Protein AF-X1GI68-F1 (afdb_monomer_lite)

InterPro domains:
  IPR002320 Threonine-tRNA ligase, class IIa [PR01047] (11-24)
  IPR002320 Threonine-tRNA ligase, class IIa [PR01047] (38-50)
  IPR004154 Anticodon-binding [PF03129] (45-104)
  IPR036621 Anticodon-binding domain superfamily [G3DSA:3.40.50.800] (37-105)
  IPR045864 Cl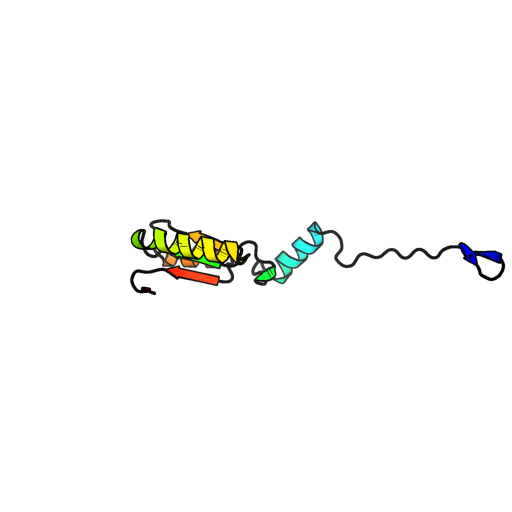ass II Aminoacyl-tRNA synthetase/Biotinyl protein ligase (BPL) and lipoyl protein ligase (LPL) [G3DSA:3.30.930.10] (1-36)

Radius of gyration: 24.21 Å; chains: 1; bounding box: 47×19×77 Å

Structure (mmCIF, N/CA/C/O backbone):
data_AF-X1GI68-F1
#
_entry.id   AF-X1GI68-F1
#
loop_
_atom_site.group_PDB
_atom_site.id
_atom_site.type_symbol
_atom_site.label_atom_id
_atom_site.label_alt_id
_atom_site.label_comp_id
_atom_site.label_asym_id
_atom_site.label_entity_id
_atom_site.label_seq_id
_atom_site.pdbx_PDB_ins_code
_atom_site.Cartn_x
_atom_site.Cartn_y
_atom_site.Cartn_z
_atom_site.occupancy
_atom_site.B_iso_or_equiv
_atom_site.auth_seq_id
_atom_site.auth_comp_id
_atom_site.auth_asym_id
_atom_site.auth_atom_id
_atom_site.pdbx_PDB_model_num
ATOM 1 N N . TYR A 1 1 ? 18.401 -8.984 -43.816 1.00 87.94 1 TYR A N 1
ATOM 2 C CA . TYR A 1 1 ? 17.138 -9.271 -44.524 1.00 87.94 1 TYR A CA 1
ATOM 3 C C . TYR A 1 1 ? 17.367 -9.107 -46.025 1.00 87.94 1 TYR A C 1
ATOM 5 O O . TYR A 1 1 ? 18.364 -8.494 -46.398 1.00 87.94 1 TYR A O 1
ATOM 13 N N . ILE A 1 2 ? 16.526 -9.688 -46.883 1.00 91.94 2 ILE A N 1
ATOM 14 C CA . ILE A 1 2 ? 16.547 -9.392 -48.325 1.00 91.94 2 ILE A CA 1
ATOM 15 C C . ILE A 1 2 ? 15.676 -8.157 -48.533 1.00 91.94 2 ILE A C 1
ATOM 17 O O . ILE A 1 2 ? 14.522 -8.154 -48.112 1.00 91.94 2 ILE A O 1
ATOM 21 N N . ALA A 1 3 ? 16.246 -7.090 -49.081 1.00 90.50 3 ALA A N 1
ATOM 22 C CA . ALA A 1 3 ? 15.490 -5.882 -49.377 1.00 90.50 3 ALA A CA 1
ATOM 23 C C . ALA A 1 3 ? 14.679 -6.046 -50.670 1.00 90.50 3 ALA A C 1
ATOM 25 O O . ALA A 1 3 ? 14.874 -7.000 -51.420 1.00 90.50 3 ALA A O 1
ATOM 26 N N . SER A 1 4 ? 13.774 -5.106 -50.939 1.00 93.12 4 SER A N 1
ATOM 27 C CA . SER A 1 4 ? 12.916 -5.105 -52.134 1.00 93.12 4 SER A CA 1
ATOM 28 C C . SER A 1 4 ? 13.690 -5.111 -53.459 1.00 93.12 4 SER A C 1
ATOM 30 O O . SER A 1 4 ? 13.154 -5.526 -54.478 1.00 93.12 4 SER A O 1
ATOM 32 N N . ASP A 1 5 ? 14.959 -4.704 -53.437 1.00 94.12 5 ASP A N 1
ATOM 33 C CA . ASP A 1 5 ? 15.899 -4.756 -54.562 1.00 94.12 5 ASP A CA 1
ATOM 34 C C . ASP A 1 5 ? 16.595 -6.128 -54.728 1.00 94.12 5 ASP A C 1
ATOM 36 O O . ASP A 1 5 ? 17.530 -6.261 -55.517 1.00 94.12 5 ASP A O 1
ATOM 40 N N . GLY A 1 6 ? 16.184 -7.146 -53.963 1.00 91.94 6 GLY A N 1
ATOM 41 C CA . GLY A 1 6 ? 16.747 -8.499 -53.988 1.00 91.94 6 GLY A CA 1
ATOM 42 C C . GLY A 1 6 ? 18.109 -8.634 -53.298 1.00 91.94 6 GLY A C 1
ATOM 43 O O . GLY A 1 6 ? 18.637 -9.743 -53.187 1.00 91.94 6 GLY A O 1
ATOM 44 N N . LYS A 1 7 ? 18.699 -7.542 -52.791 1.00 95.50 7 LYS A N 1
ATOM 45 C CA . LYS A 1 7 ? 20.025 -7.570 -52.163 1.00 95.50 7 LYS A CA 1
ATOM 46 C C . LYS A 1 7 ? 19.926 -7.896 -50.676 1.00 95.50 7 LYS A C 1
ATOM 48 O O . LYS A 1 7 ? 19.030 -7.443 -49.960 1.00 95.50 7 LYS A O 1
ATOM 53 N N . LYS A 1 8 ? 20.911 -8.643 -50.167 1.00 94.06 8 LYS A N 1
ATOM 54 C CA . LYS A 1 8 ? 21.099 -8.826 -48.720 1.00 94.06 8 LYS A CA 1
ATOM 55 C C . LYS A 1 8 ? 21.470 -7.482 -48.087 1.00 94.06 8 LYS A C 1
ATOM 57 O O . LYS A 1 8 ? 22.536 -6.943 -48.369 1.00 94.06 8 LYS A O 1
ATOM 62 N N . LYS A 1 9 ? 20.620 -6.971 -47.195 1.00 94.31 9 LYS A N 1
ATOM 63 C CA . LYS A 1 9 ? 20.901 -5.800 -46.352 1.00 94.31 9 LYS A CA 1
ATOM 64 C C . LYS A 1 9 ? 21.107 -6.206 -44.896 1.00 94.31 9 LYS A C 1
ATOM 66 O O . LYS A 1 9 ? 20.464 -7.132 -44.382 1.00 94.31 9 LYS A O 1
ATOM 71 N N . ARG A 1 10 ? 22.021 -5.496 -44.228 1.00 94.38 10 ARG A N 1
ATOM 72 C CA . ARG A 1 10 ? 22.269 -5.631 -42.788 1.00 94.38 10 ARG A CA 1
ATOM 73 C C . ARG A 1 10 ? 21.007 -5.227 -42.022 1.00 94.38 10 ARG A C 1
ATOM 75 O O . ARG A 1 10 ? 20.354 -4.248 -42.372 1.00 94.38 10 ARG A O 1
ATOM 82 N N . VAL A 1 11 ? 20.649 -6.011 -41.010 1.00 92.62 11 VAL A N 1
ATOM 83 C CA . VAL A 1 11 ? 19.537 -5.690 -40.106 1.00 92.62 11 VAL A CA 1
ATOM 84 C C . VAL A 1 11 ? 20.017 -4.642 -39.105 1.00 92.62 11 VAL A C 1
ATOM 86 O O . VAL A 1 11 ? 21.118 -4.770 -38.573 1.00 92.62 11 VAL A O 1
ATOM 89 N N . VAL A 1 12 ? 19.192 -3.627 -38.849 1.00 93.88 12 VAL A N 1
ATOM 90 C CA . VAL A 1 12 ? 19.374 -2.728 -37.706 1.00 93.88 12 VAL A CA 1
ATOM 91 C C . VAL A 1 12 ? 18.668 -3.361 -36.516 1.00 93.88 12 VAL A C 1
ATOM 93 O O . VAL A 1 12 ? 17.478 -3.659 -36.587 1.00 93.88 12 VAL A O 1
ATOM 96 N N . MET A 1 13 ? 19.412 -3.599 -35.443 1.00 94.56 13 MET A N 1
ATOM 97 C CA . MET A 1 13 ? 18.886 -4.149 -34.202 1.00 94.56 13 MET A CA 1
ATOM 98 C C . MET A 1 13 ? 18.695 -3.006 -33.206 1.00 94.56 13 MET A C 1
ATOM 100 O O . MET A 1 13 ? 19.631 -2.251 -32.953 1.00 94.56 13 MET A O 1
ATOM 104 N N . ILE A 1 14 ? 17.485 -2.863 -32.664 1.00 94.75 14 ILE A N 1
ATOM 105 C CA . ILE A 1 14 ? 17.176 -1.876 -31.624 1.00 94.75 14 ILE A CA 1
ATOM 106 C C . ILE A 1 14 ? 17.019 -2.628 -30.309 1.00 94.75 14 ILE A C 1
ATOM 108 O O . ILE A 1 14 ? 16.122 -3.457 -30.168 1.00 94.75 14 ILE A O 1
ATOM 112 N N . HIS A 1 15 ? 17.882 -2.329 -29.342 1.00 95.75 15 HIS A N 1
ATOM 113 C CA . HIS A 1 15 ? 17.728 -2.806 -27.972 1.00 95.75 15 HIS A CA 1
ATOM 114 C C . HIS A 1 15 ? 16.992 -1.742 -27.160 1.00 95.75 15 HIS A C 1
ATOM 116 O O . HIS A 1 15 ? 17.410 -0.586 -27.132 1.00 95.75 15 HIS A O 1
ATOM 122 N N . ARG A 1 16 ? 15.895 -2.125 -26.499 1.00 95.19 16 ARG A N 1
ATOM 123 C CA . ARG A 1 16 ? 15.090 -1.226 -25.665 1.00 95.19 16 ARG A CA 1
ATOM 124 C C . ARG A 1 16 ? 14.757 -1.890 -24.339 1.00 95.19 16 ARG A C 1
ATOM 126 O O . ARG A 1 16 ? 14.269 -3.012 -24.309 1.00 95.19 16 ARG A O 1
ATOM 133 N N . VAL A 1 17 ? 14.909 -1.118 -23.272 1.00 94.00 17 VAL A N 1
ATOM 134 C CA . VAL A 1 17 ? 14.360 -1.378 -21.942 1.00 94.00 17 VAL A CA 1
ATOM 135 C C . VAL A 1 17 ? 13.759 -0.067 -21.440 1.00 94.00 17 VAL A C 1
ATOM 137 O O . VAL A 1 17 ? 14.360 0.986 -21.622 1.00 94.00 17 VAL A O 1
ATOM 140 N N . VAL A 1 18 ? 12.556 -0.115 -20.863 1.00 93.88 18 VAL A N 1
ATOM 141 C CA . VAL A 1 18 ? 11.857 1.095 -20.386 1.00 93.88 18 VAL A CA 1
ATOM 142 C C . VAL A 1 18 ? 12.203 1.398 -18.932 1.00 93.88 18 VAL A C 1
ATOM 144 O O . VAL A 1 18 ? 12.549 2.527 -18.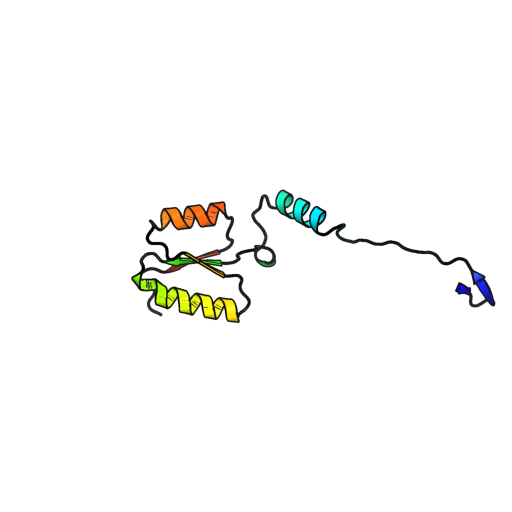615 1.00 93.88 18 VAL A O 1
ATOM 147 N N . LEU A 1 19 ? 12.130 0.390 -18.059 1.00 92.94 19 LEU A N 1
ATOM 148 C CA . LEU A 1 19 ? 12.247 0.571 -16.606 1.00 92.94 19 LEU A CA 1
ATOM 149 C C . LEU A 1 19 ? 13.596 0.122 -16.026 1.00 92.94 19 LEU A C 1
ATOM 151 O O . LEU A 1 19 ? 13.882 0.374 -14.863 1.00 92.94 19 LEU A O 1
ATOM 155 N N . GLY A 1 20 ? 14.439 -0.542 -16.813 1.00 93.06 20 GLY A N 1
ATOM 156 C CA . GLY A 1 20 ? 15.606 -1.251 -16.286 1.00 93.06 20 GLY A CA 1
ATOM 157 C C . GLY A 1 20 ? 15.238 -2.642 -15.771 1.00 93.06 20 GLY A C 1
ATOM 158 O O . GLY A 1 20 ? 14.306 -3.275 -16.271 1.00 93.06 20 GLY A O 1
ATOM 159 N N . THR A 1 21 ? 15.983 -3.113 -14.771 1.00 95.81 21 THR A N 1
ATOM 160 C CA . THR A 1 21 ? 15.617 -4.302 -13.991 1.00 95.81 21 THR A CA 1
ATOM 161 C C . THR A 1 21 ? 14.552 -3.934 -12.962 1.00 95.81 21 THR A C 1
ATOM 163 O O . THR A 1 21 ? 14.485 -2.784 -12.520 1.00 95.81 21 THR A O 1
ATOM 166 N N . MET A 1 22 ? 13.720 -4.896 -12.565 1.00 95.31 22 MET A N 1
ATOM 167 C CA . MET A 1 22 ? 12.655 -4.624 -11.597 1.00 95.31 22 MET A CA 1
ATOM 168 C C . MET A 1 22 ? 13.214 -4.270 -10.221 1.00 95.31 22 MET A C 1
ATOM 170 O O . MET A 1 22 ? 12.677 -3.389 -9.565 1.00 95.31 22 MET A O 1
ATOM 174 N N . GLU A 1 23 ? 14.331 -4.868 -9.815 1.00 96.69 23 GLU A N 1
ATOM 175 C CA . GLU A 1 23 ? 14.979 -4.611 -8.528 1.00 96.69 23 GLU A CA 1
ATOM 176 C C . GLU A 1 23 ? 15.485 -3.170 -8.437 1.00 96.69 23 GLU A C 1
ATOM 178 O O . GLU A 1 23 ? 15.231 -2.478 -7.452 1.00 96.69 23 GLU A O 1
ATOM 183 N N . ARG A 1 24 ? 16.157 -2.682 -9.491 1.00 95.69 24 ARG A N 1
ATOM 184 C CA . ARG A 1 24 ? 16.632 -1.295 -9.528 1.00 95.69 24 ARG A CA 1
ATOM 185 C C . ARG A 1 24 ? 15.462 -0.326 -9.616 1.00 95.69 24 ARG A C 1
ATOM 187 O O . ARG A 1 24 ? 15.490 0.706 -8.954 1.00 95.69 24 ARG A O 1
ATOM 194 N N . PHE A 1 25 ? 14.448 -0.655 -10.415 1.00 96.88 25 PHE A N 1
ATOM 195 C CA . PHE A 1 25 ? 13.264 0.184 -10.531 1.00 96.88 25 PHE A CA 1
ATOM 196 C C . PHE A 1 25 ? 12.546 0.309 -9.184 1.00 96.88 25 PHE A C 1
ATOM 198 O O . PHE A 1 25 ? 12.309 1.424 -8.738 1.00 96.88 25 PHE A O 1
ATOM 205 N N . LEU A 1 26 ? 12.306 -0.802 -8.482 1.00 96.25 26 LEU A N 1
ATOM 206 C CA . LEU A 1 26 ? 11.728 -0.808 -7.136 1.00 96.25 26 LEU A CA 1
ATOM 207 C C . LEU A 1 26 ? 12.565 -0.001 -6.137 1.00 96.25 26 LEU A C 1
ATOM 209 O O . LEU A 1 26 ? 11.990 0.762 -5.369 1.00 96.25 26 LEU A O 1
ATOM 213 N N . GLY A 1 27 ? 13.898 -0.109 -6.176 1.00 97.12 27 GLY A N 1
ATOM 214 C CA . GLY A 1 27 ? 14.783 0.723 -5.351 1.00 97.12 27 GLY A CA 1
ATOM 215 C C . GLY A 1 27 ? 14.564 2.221 -5.585 1.00 97.12 27 GLY A C 1
ATOM 216 O O . GLY A 1 27 ? 14.325 2.966 -4.637 1.00 97.12 27 GLY A O 1
ATOM 217 N N . VAL A 1 28 ? 14.527 2.648 -6.853 1.00 97.25 28 VAL A N 1
ATOM 218 C CA . VAL A 1 28 ? 14.229 4.043 -7.225 1.00 97.25 28 VAL A CA 1
ATOM 219 C C . VAL A 1 28 ? 12.843 4.468 -6.742 1.00 97.25 28 VAL A C 1
ATOM 221 O O . VAL A 1 28 ? 12.681 5.581 -6.253 1.00 97.25 28 VAL A O 1
ATOM 224 N N . LEU A 1 29 ? 11.840 3.596 -6.852 1.00 97.25 29 LEU A N 1
ATOM 225 C CA . LEU A 1 29 ? 10.487 3.879 -6.378 1.00 97.25 29 LEU A CA 1
ATOM 226 C C . LEU A 1 29 ? 10.433 4.059 -4.851 1.00 97.25 29 LEU A C 1
ATOM 228 O O . LEU A 1 29 ? 9.796 4.997 -4.373 1.00 97.25 29 LEU A O 1
ATOM 232 N N . ILE A 1 30 ? 11.112 3.194 -4.090 1.00 97.19 30 ILE A N 1
ATOM 233 C CA . ILE A 1 30 ? 11.197 3.292 -2.623 1.00 97.19 30 ILE A CA 1
ATOM 234 C C . ILE A 1 30 ? 11.795 4.641 -2.219 1.00 97.19 30 ILE A C 1
ATOM 236 O O . ILE A 1 30 ? 11.219 5.334 -1.380 1.00 97.19 30 ILE A O 1
ATOM 240 N N . GLU A 1 31 ? 12.916 5.025 -2.831 1.00 97.69 31 GLU A N 1
ATOM 241 C CA . GLU A 1 31 ? 13.589 6.298 -2.556 1.00 97.69 31 GLU A CA 1
ATOM 242 C C . GLU A 1 31 ? 12.736 7.500 -2.979 1.00 97.69 31 GLU A C 1
ATOM 244 O O . GLU A 1 31 ? 12.593 8.452 -2.214 1.00 97.69 31 GLU A O 1
ATOM 249 N N . HIS A 1 32 ? 12.114 7.442 -4.161 1.00 97.69 32 HIS A N 1
ATOM 250 C CA . HIS A 1 32 ? 11.309 8.533 -4.714 1.00 97.69 32 HIS A CA 1
ATOM 251 C C . HIS A 1 32 ? 10.118 8.907 -3.823 1.00 97.69 32 HIS A C 1
ATOM 253 O O . HIS A 1 32 ? 9.810 10.089 -3.672 1.00 97.69 32 HIS A O 1
ATOM 259 N N . TRP A 1 33 ? 9.465 7.915 -3.214 1.00 97.50 33 TRP A N 1
ATOM 260 C CA . TRP A 1 33 ? 8.325 8.139 -2.322 1.00 97.50 33 TRP A CA 1
ATOM 261 C C . TRP A 1 33 ? 8.676 8.081 -0.832 1.00 97.50 33 TRP A C 1
ATOM 263 O O . TRP A 1 33 ? 7.789 8.236 0.006 1.00 97.50 33 TRP A O 1
ATOM 273 N N . GLY A 1 34 ? 9.940 7.833 -0.471 1.00 97.00 34 GLY A N 1
ATOM 274 C CA . GLY A 1 34 ? 10.346 7.624 0.923 1.00 97.00 34 GLY A CA 1
ATOM 275 C C . GLY A 1 34 ? 9.540 6.516 1.617 1.00 97.00 34 GLY A C 1
ATOM 276 O O . GLY A 1 34 ? 9.164 6.658 2.781 1.00 97.00 34 GLY A O 1
ATOM 277 N N . GLY A 1 35 ? 9.188 5.462 0.873 1.00 95.19 35 GLY A N 1
ATOM 278 C CA . GLY A 1 35 ? 8.309 4.372 1.316 1.00 95.19 35 GLY A CA 1
ATOM 279 C C . GLY A 1 35 ? 6.800 4.673 1.312 1.00 95.19 35 GLY A C 1
ATOM 280 O O . GLY A 1 35 ? 6.009 3.745 1.445 1.00 95.19 35 GLY A O 1
ATOM 281 N N . ALA A 1 36 ? 6.365 5.924 1.116 1.00 97.31 36 ALA A N 1
ATOM 282 C CA . ALA A 1 36 ? 4.948 6.303 1.070 1.00 97.31 36 ALA A CA 1
ATOM 283 C C . ALA A 1 36 ? 4.347 6.100 -0.334 1.00 97.31 36 ALA A C 1
ATOM 285 O O . ALA A 1 36 ? 4.042 7.053 -1.053 1.00 97.31 36 ALA A O 1
ATOM 286 N N . PHE A 1 37 ? 4.224 4.838 -0.747 1.00 98.19 37 PHE A N 1
ATOM 287 C CA . PHE A 1 37 ? 3.778 4.479 -2.091 1.00 98.19 37 PHE A CA 1
ATOM 288 C C . PHE A 1 37 ? 2.376 5.011 -2.435 1.00 98.19 37 PHE A C 1
ATOM 290 O O . PHE A 1 37 ? 1.480 5.007 -1.588 1.00 98.19 37 PHE A O 1
ATOM 297 N N . PRO A 1 38 ? 2.123 5.361 -3.713 1.00 98.06 38 PRO A N 1
ATOM 298 C CA . PRO A 1 38 ? 0.767 5.527 -4.217 1.00 98.06 38 PRO A CA 1
ATOM 299 C C . PRO A 1 38 ? -0.087 4.288 -3.929 1.00 98.06 38 PRO A C 1
ATOM 301 O O . PRO A 1 38 ? 0.401 3.159 -3.997 1.00 98.06 38 PRO A O 1
ATOM 304 N N . VAL A 1 39 ? -1.386 4.487 -3.692 1.00 98.12 39 VAL A N 1
ATOM 305 C CA . VAL A 1 39 ? -2.336 3.425 -3.300 1.00 98.12 39 VAL A CA 1
ATOM 306 C C . VAL A 1 39 ? -2.238 2.186 -4.193 1.00 98.12 39 VAL A C 1
ATOM 308 O O . VAL A 1 39 ? -2.221 1.060 -3.707 1.00 98.12 39 VAL A O 1
ATOM 311 N N . TRP A 1 40 ? -2.134 2.357 -5.510 1.00 97.88 40 TRP A N 1
ATOM 312 C CA . TRP A 1 40 ? -2.086 1.232 -6.447 1.00 97.88 40 TRP A CA 1
ATOM 313 C C . TRP A 1 40 ? -0.826 0.364 -6.298 1.00 97.88 40 TRP A C 1
ATOM 315 O O . TRP A 1 40 ? -0.880 -0.826 -6.606 1.00 97.88 40 TRP A O 1
ATOM 325 N N . LEU A 1 41 ? 0.266 0.916 -5.763 1.00 97.44 41 LEU A N 1
ATOM 326 C CA . LEU A 1 41 ? 1.546 0.235 -5.570 1.00 97.44 41 LEU A CA 1
ATOM 327 C C . LEU A 1 41 ? 1.788 -0.210 -4.118 1.00 97.44 41 LEU A C 1
ATOM 329 O O . LEU A 1 41 ? 2.577 -1.122 -3.892 1.00 97.44 41 LEU A O 1
ATOM 333 N N . SER A 1 42 ? 1.097 0.385 -3.139 1.00 98.00 42 SER A N 1
ATOM 334 C CA . SER A 1 42 ? 1.297 0.064 -1.719 1.00 98.00 42 SER A CA 1
ATOM 335 C C . SER A 1 42 ? 1.065 -1.426 -1.422 1.00 98.00 42 SER A C 1
ATOM 337 O O . SER A 1 42 ? 0.026 -1.951 -1.835 1.00 98.00 42 SER A O 1
ATOM 339 N N . PRO A 1 43 ? 1.956 -2.129 -0.698 1.00 97.25 43 PRO A N 1
ATOM 340 C CA . PRO A 1 43 ? 1.766 -3.548 -0.377 1.00 97.25 43 PRO A CA 1
ATOM 341 C C . PRO A 1 43 ? 0.478 -3.789 0.420 1.00 97.25 43 PRO A C 1
ATOM 343 O O . PRO A 1 43 ? -0.244 -4.745 0.145 1.00 97.25 43 PRO A O 1
ATOM 346 N N . VAL A 1 44 ? 0.140 -2.857 1.313 1.00 98.50 44 VAL A N 1
ATOM 347 C CA . VAL A 1 44 ? -1.118 -2.808 2.060 1.00 98.50 44 VAL A CA 1
ATOM 348 C C . VAL A 1 44 ? -1.771 -1.459 1.774 1.00 98.50 44 VAL A C 1
ATOM 350 O O . VAL A 1 44 ? -1.180 -0.403 1.987 1.00 98.50 44 VAL A O 1
ATOM 353 N N . GLN A 1 45 ? -2.974 -1.485 1.213 1.00 98.81 45 GLN A N 1
ATOM 354 C CA . GLN A 1 45 ? -3.727 -0.295 0.810 1.00 98.81 45 GLN A CA 1
ATOM 355 C C . GLN A 1 45 ? -4.585 0.238 1.955 1.00 98.81 45 GLN A C 1
ATOM 357 O O . GLN A 1 45 ? -4.678 1.451 2.141 1.00 98.81 45 GLN A O 1
ATOM 362 N N . VAL A 1 46 ? -5.197 -0.675 2.711 1.00 98.75 46 VAL A N 1
ATOM 363 C CA . VAL A 1 46 ? -6.093 -0.372 3.828 1.00 98.75 46 VAL A CA 1
ATOM 364 C C . VAL A 1 46 ? -5.698 -1.234 5.024 1.00 98.75 46 VAL A C 1
ATOM 366 O O . VAL A 1 46 ? -5.515 -2.439 4.872 1.00 98.75 46 VAL A O 1
ATOM 369 N N . ARG A 1 47 ? -5.620 -0.652 6.221 1.00 98.69 47 ARG A N 1
ATOM 370 C CA . ARG A 1 47 ? -5.551 -1.415 7.475 1.00 98.69 47 ARG A CA 1
ATOM 371 C C . ARG A 1 47 ? -6.783 -1.123 8.323 1.00 98.69 47 ARG A C 1
ATOM 373 O O . ARG A 1 47 ? -7.080 0.035 8.616 1.00 98.69 47 ARG A O 1
ATOM 380 N N . ILE A 1 48 ? -7.524 -2.168 8.671 1.00 98.38 48 ILE A N 1
ATOM 381 C CA . ILE A 1 48 ? -8.719 -2.095 9.512 1.00 98.38 48 ILE A CA 1
ATOM 382 C C . ILE A 1 48 ? -8.276 -2.177 10.970 1.00 98.38 48 ILE A C 1
ATOM 384 O O . ILE A 1 48 ? -7.609 -3.132 11.343 1.00 98.38 48 ILE A O 1
ATOM 388 N N . LEU A 1 49 ? -8.641 -1.198 11.792 1.00 97.69 49 LEU A N 1
ATOM 389 C CA . LEU A 1 49 ? -8.257 -1.112 13.200 1.00 97.69 49 LEU A CA 1
ATOM 390 C C . LEU A 1 49 ? -9.511 -1.240 14.066 1.00 97.69 49 LEU A C 1
ATOM 392 O O . LEU A 1 49 ? -10.374 -0.361 14.016 1.00 97.69 49 LEU A O 1
ATOM 396 N N . THR A 1 50 ? -9.621 -2.292 14.879 1.00 95.94 50 THR A N 1
ATOM 397 C CA . THR A 1 50 ? -10.715 -2.385 15.861 1.00 95.94 50 THR A CA 1
ATOM 398 C C . THR A 1 50 ? -10.351 -1.651 17.149 1.00 95.94 50 THR A C 1
ATOM 400 O O . THR A 1 50 ? -9.206 -1.699 17.613 1.00 95.94 50 THR A O 1
ATOM 403 N N . VAL A 1 51 ? -11.314 -0.922 17.722 1.00 93.31 51 VAL A N 1
ATOM 404 C CA . VAL A 1 51 ? -11.137 -0.238 19.016 1.00 93.31 51 VAL A CA 1
ATOM 405 C C . VAL A 1 51 ? -11.200 -1.240 20.166 1.00 93.31 51 VAL A C 1
ATOM 407 O O . VAL A 1 51 ? -10.451 -1.111 21.131 1.00 93.31 51 VAL A O 1
ATOM 410 N N . THR A 1 52 ? -12.088 -2.230 20.069 1.00 89.94 52 THR A N 1
ATOM 411 C CA . THR A 1 52 ? -12.195 -3.339 21.017 1.00 89.94 52 THR A CA 1
ATOM 412 C C . THR A 1 52 ? -12.461 -4.644 20.270 1.00 89.94 52 THR A C 1
ATOM 414 O O . THR A 1 52 ? -12.884 -4.635 19.116 1.00 89.94 52 THR A O 1
ATOM 417 N N . ASN A 1 53 ? -12.312 -5.780 20.951 1.00 90.12 53 ASN A N 1
ATOM 418 C CA . ASN A 1 53 ? -12.610 -7.086 20.356 1.00 90.12 53 ASN A CA 1
ATOM 419 C C . ASN A 1 53 ? -14.103 -7.323 20.049 1.00 90.12 53 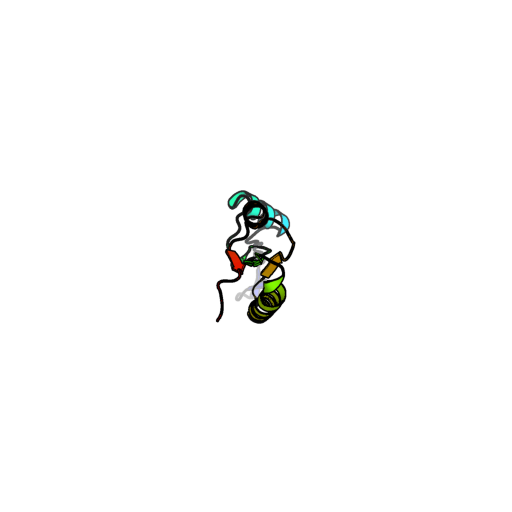ASN A C 1
ATOM 421 O O . ASN A 1 53 ? -14.472 -8.307 19.409 1.00 90.12 53 ASN A O 1
ATOM 425 N N . LYS A 1 54 ? -15.002 -6.433 20.496 1.00 90.25 54 LYS A N 1
ATOM 426 C CA . LYS A 1 54 ? -16.439 -6.532 20.185 1.00 90.25 54 LYS A CA 1
ATOM 427 C C . LYS A 1 54 ? -16.714 -6.343 18.694 1.00 90.25 54 LYS A C 1
ATOM 429 O O . LYS A 1 54 ? -17.706 -6.858 18.182 1.00 90.25 54 LYS A O 1
ATOM 434 N N . GLU A 1 55 ? -15.843 -5.614 18.005 1.00 89.31 55 GLU A N 1
ATOM 435 C CA . GLU A 1 55 ? -16.008 -5.253 16.603 1.00 89.31 55 GLU A CA 1
ATOM 436 C C . GLU A 1 55 ? -15.320 -6.230 15.629 1.00 89.31 55 GLU A C 1
ATOM 438 O O . GLU A 1 55 ? -15.554 -6.143 14.423 1.00 89.31 55 GLU A O 1
ATOM 443 N N . ASP A 1 56 ? -14.545 -7.207 16.115 1.00 92.50 56 ASP A N 1
ATOM 444 C CA . ASP A 1 56 ? -13.712 -8.097 15.283 1.00 92.50 56 ASP A CA 1
ATOM 445 C C . ASP A 1 56 ? -14.534 -8.895 14.255 1.00 92.50 56 ASP A C 1
ATOM 447 O O . ASP A 1 56 ? -14.145 -9.062 13.095 1.00 92.50 56 ASP A O 1
ATOM 451 N N . SER A 1 57 ? -15.740 -9.323 14.640 1.00 93.88 57 SER A N 1
ATOM 452 C CA . SER A 1 57 ? -16.665 -10.009 13.727 1.00 93.88 57 SER A CA 1
ATOM 453 C C . SER A 1 57 ? -17.146 -9.104 12.590 1.00 93.88 57 SER A C 1
ATOM 455 O O . SER A 1 57 ? -17.367 -9.574 11.475 1.00 93.88 57 SER A O 1
ATOM 457 N N . PHE A 1 58 ? -17.340 -7.808 12.850 1.00 93.50 58 PHE A N 1
ATOM 458 C CA . PHE A 1 58 ? -17.708 -6.844 11.813 1.00 93.50 58 PHE A CA 1
ATOM 459 C C . PHE A 1 58 ? -16.502 -6.486 10.941 1.00 93.50 58 PHE A C 1
ATOM 461 O O . PHE A 1 58 ? -16.622 -6.519 9.717 1.00 93.50 58 PHE A O 1
ATOM 468 N N . ALA A 1 59 ? -15.334 -6.270 11.550 1.00 95.81 59 ALA A N 1
ATOM 469 C CA . ALA A 1 59 ? -14.073 -6.052 10.847 1.00 95.81 59 ALA A CA 1
ATOM 470 C C . ALA A 1 59 ? -13.766 -7.180 9.856 1.00 95.81 59 ALA A C 1
ATOM 472 O O . ALA A 1 59 ? -13.445 -6.917 8.699 1.00 95.81 59 ALA A O 1
ATOM 473 N N . THR A 1 60 ? -13.977 -8.431 10.269 1.00 97.06 60 THR A N 1
ATOM 474 C CA . THR A 1 60 ? -13.796 -9.607 9.408 1.00 97.06 60 THR A CA 1
ATOM 475 C C . THR A 1 60 ? -14.732 -9.584 8.195 1.00 97.06 60 THR A C 1
ATOM 477 O O . THR A 1 60 ? -14.307 -9.906 7.087 1.00 97.06 60 THR A O 1
ATOM 480 N N . ARG A 1 61 ? -15.996 -9.157 8.353 1.00 97.12 61 ARG A N 1
ATOM 481 C CA . ARG A 1 61 ? -16.930 -9.026 7.215 1.00 97.12 61 ARG A CA 1
ATOM 482 C C . ARG A 1 61 ? -16.473 -7.958 6.222 1.00 97.12 61 ARG A C 1
ATOM 484 O O . ARG A 1 61 ? -16.531 -8.189 5.017 1.00 97.12 61 ARG A O 1
ATOM 491 N N . ILE A 1 62 ? -16.017 -6.809 6.720 1.00 97.25 62 ILE A N 1
ATOM 492 C CA . ILE A 1 62 ? -15.511 -5.723 5.871 1.00 97.25 62 ILE A CA 1
ATOM 493 C C . ILE A 1 62 ? -14.226 -6.142 5.155 1.00 97.25 62 ILE A C 1
ATOM 495 O O . ILE A 1 62 ? -14.100 -5.916 3.954 1.00 97.25 62 ILE A O 1
ATOM 499 N N . PHE A 1 63 ? -13.314 -6.811 5.860 1.00 98.25 63 PHE A N 1
ATOM 500 C CA . PHE A 1 63 ? -12.099 -7.375 5.284 1.00 98.25 63 PHE A CA 1
ATOM 501 C C . PHE A 1 63 ? -12.401 -8.293 4.100 1.00 98.25 63 PHE A C 1
ATOM 503 O O . PHE A 1 63 ? -11.831 -8.096 3.030 1.00 98.25 63 PHE A O 1
ATOM 510 N N . GLN A 1 64 ? -13.321 -9.253 4.262 1.00 98.50 64 GLN A N 1
ATOM 511 C CA . GLN A 1 64 ? -13.666 -10.175 3.176 1.00 98.50 64 GLN A CA 1
ATOM 512 C C . GLN A 1 64 ? -14.250 -9.431 1.976 1.00 98.50 64 GLN A C 1
ATOM 514 O O . GLN A 1 64 ? -13.783 -9.619 0.858 1.00 98.50 64 GLN A O 1
ATOM 519 N N . ARG A 1 65 ? -15.172 -8.489 2.208 1.00 98.31 65 ARG A N 1
ATOM 520 C CA . ARG A 1 65 ? -15.735 -7.670 1.129 1.00 98.31 65 ARG A CA 1
ATOM 521 C C . ARG A 1 65 ? -14.662 -6.886 0.367 1.00 98.31 65 ARG A C 1
ATOM 523 O O . ARG A 1 65 ? -14.665 -6.872 -0.857 1.00 98.31 65 ARG A O 1
ATOM 530 N N . MET A 1 66 ? -13.731 -6.251 1.078 1.00 98.38 66 MET A N 1
ATOM 531 C CA . MET A 1 66 ? -12.626 -5.517 0.453 1.00 98.38 66 MET A CA 1
ATOM 532 C C . MET A 1 66 ? -11.701 -6.446 -0.343 1.00 98.38 66 MET A C 1
ATOM 534 O O . MET A 1 66 ? -11.268 -6.095 -1.440 1.00 98.38 66 MET A O 1
ATOM 538 N N . ARG A 1 67 ? -11.410 -7.642 0.182 1.00 98.19 67 ARG A N 1
ATOM 539 C CA . ARG A 1 67 ? -10.618 -8.662 -0.520 1.00 98.19 67 ARG A CA 1
ATOM 540 C C . ARG A 1 67 ? -11.302 -9.133 -1.800 1.00 98.19 67 ARG A C 1
ATOM 542 O O . ARG A 1 67 ? -10.622 -9.235 -2.820 1.00 98.19 67 ARG A O 1
ATOM 549 N N . ASP A 1 68 ? -12.611 -9.361 -1.758 1.00 98.50 68 ASP A N 1
ATOM 550 C CA . ASP A 1 68 ? -13.418 -9.753 -2.920 1.00 98.50 68 ASP A CA 1
ATOM 551 C C . ASP A 1 68 ? -13.438 -8.658 -4.001 1.00 98.50 68 ASP A C 1
ATOM 553 O O . ASP A 1 68 ? -13.460 -8.953 -5.194 1.00 98.50 68 ASP A O 1
ATOM 557 N N . GLU A 1 69 ? -13.344 -7.388 -3.596 1.00 98.25 69 GLU A N 1
ATOM 558 C CA . GLU A 1 69 ? -13.198 -6.230 -4.489 1.00 98.25 69 GLU A CA 1
ATOM 559 C C . GLU A 1 69 ? -11.744 -6.011 -4.980 1.00 98.25 69 GLU A C 1
ATOM 561 O O . GLU A 1 69 ? -11.466 -5.072 -5.726 1.00 98.25 69 GLU A O 1
ATOM 566 N N . GLY A 1 70 ? -10.798 -6.882 -4.602 1.00 98.25 70 GLY A N 1
ATOM 567 C CA . GLY A 1 70 ? -9.398 -6.828 -5.040 1.00 98.25 70 GLY A CA 1
ATOM 568 C C . GLY A 1 70 ? -8.511 -5.855 -4.255 1.00 98.25 70 GLY A C 1
ATOM 569 O O . GLY A 1 70 ? -7.386 -5.568 -4.676 1.00 98.25 70 GLY A O 1
ATOM 570 N N . ILE A 1 71 ? -8.982 -5.355 -3.110 1.00 98.62 71 ILE A N 1
ATOM 571 C CA . ILE A 1 71 ? -8.232 -4.434 -2.252 1.00 98.62 71 ILE A CA 1
ATOM 572 C C . ILE A 1 71 ? -7.242 -5.226 -1.389 1.00 98.62 71 ILE A C 1
ATOM 574 O O . ILE A 1 71 ? -7.582 -6.224 -0.745 1.00 98.62 71 ILE A O 1
ATOM 578 N N . ARG A 1 72 ? -5.989 -4.761 -1.331 1.00 98.69 72 ARG A N 1
ATOM 579 C CA . ARG A 1 72 ? -4.970 -5.301 -0.418 1.00 98.69 72 ARG A CA 1
ATOM 580 C C . ARG A 1 72 ? -5.191 -4.735 0.981 1.00 98.69 72 ARG A C 1
ATOM 582 O O . ARG A 1 72 ? -4.664 -3.678 1.318 1.00 98.69 72 ARG A O 1
ATOM 589 N N . VAL A 1 73 ? -6.015 -5.421 1.762 1.00 98.69 73 VAL A N 1
ATOM 590 C CA . VAL A 1 73 ? -6.406 -5.026 3.120 1.00 98.69 73 VAL A CA 1
ATOM 591 C C . VAL A 1 73 ? -5.806 -5.959 4.178 1.00 98.69 73 VAL A C 1
ATOM 593 O O . VAL A 1 73 ? -5.621 -7.145 3.911 1.00 98.69 73 VAL A O 1
ATOM 596 N N . GLU A 1 74 ? -5.538 -5.426 5.371 1.00 98.50 74 GLU A N 1
ATOM 597 C CA . GLU A 1 74 ? -5.169 -6.159 6.595 1.00 98.50 74 GLU A CA 1
ATOM 598 C C . GLU A 1 74 ? -6.083 -5.765 7.769 1.00 98.50 74 GLU A C 1
ATOM 600 O O . GLU A 1 74 ? -6.692 -4.693 7.746 1.00 98.50 74 GLU A O 1
ATOM 605 N N . ILE A 1 75 ? -6.155 -6.607 8.805 1.00 98.00 75 ILE A N 1
ATOM 606 C CA . ILE A 1 75 ? -6.852 -6.319 10.070 1.00 98.00 75 ILE A CA 1
ATOM 607 C C . ILE A 1 75 ? -5.826 -6.230 11.205 1.00 98.00 75 ILE A C 1
ATOM 609 O O . ILE A 1 75 ? -4.922 -7.056 11.284 1.00 98.00 75 ILE A O 1
ATOM 613 N N . ASP A 1 76 ? -6.004 -5.254 12.092 1.00 97.75 76 ASP A N 1
ATOM 614 C CA . ASP A 1 76 ? -5.346 -5.140 13.391 1.00 97.75 76 ASP A CA 1
ATOM 615 C C . ASP A 1 76 ? -6.400 -5.181 14.515 1.00 97.75 76 ASP A C 1
ATOM 617 O O . ASP A 1 76 ? -6.988 -4.163 14.911 1.00 97.75 76 ASP A O 1
ATOM 621 N N . ASP A 1 77 ? -6.637 -6.390 15.024 1.00 95.69 77 ASP A N 1
ATOM 622 C CA . ASP A 1 77 ? -7.596 -6.739 16.079 1.00 95.69 77 ASP A CA 1
ATOM 623 C C . ASP A 1 77 ? -6.944 -6.942 17.460 1.00 95.69 77 ASP A C 1
ATOM 625 O O . ASP A 1 77 ? -7.588 -7.356 18.429 1.00 95.69 77 ASP A O 1
ATOM 629 N N . ARG A 1 78 ? -5.657 -6.587 17.589 1.00 95.50 78 ARG A N 1
ATOM 630 C CA . ARG A 1 78 ? -4.915 -6.690 18.851 1.00 95.50 78 ARG A CA 1
ATOM 631 C C . ARG A 1 78 ? -5.597 -5.874 19.950 1.00 95.50 78 ARG A C 1
ATOM 633 O O . ARG A 1 78 ? -6.080 -4.770 19.704 1.00 95.50 78 ARG A O 1
ATOM 640 N N . ASN A 1 79 ? -5.588 -6.361 21.187 1.00 93.31 79 ASN A N 1
ATOM 641 C CA . ASN A 1 79 ? -6.103 -5.602 22.331 1.00 93.31 79 ASN A CA 1
ATOM 642 C C . ASN A 1 79 ? -5.078 -4.550 22.804 1.00 93.31 79 ASN A C 1
ATOM 644 O O . ASN A 1 79 ? -4.481 -4.665 23.873 1.00 93.31 79 ASN A O 1
ATOM 648 N N . GLU A 1 80 ? -4.843 -3.545 21.963 1.00 94.38 80 GLU A N 1
ATOM 649 C CA . GLU A 1 80 ? -3.923 -2.430 22.188 1.00 94.38 80 GLU A CA 1
ATOM 650 C C . GLU A 1 80 ? -4.658 -1.089 22.081 1.00 94.38 80 GLU A C 1
ATOM 652 O O . GLU A 1 80 ? -5.712 -0.979 21.451 1.00 94.38 80 GLU A O 1
ATOM 657 N N . MET A 1 81 ? -4.084 -0.032 22.663 1.00 94.94 81 MET A N 1
ATOM 658 C CA . MET A 1 81 ? -4.640 1.314 22.522 1.00 94.94 81 MET A CA 1
ATOM 659 C C . MET A 1 81 ? -4.707 1.716 21.042 1.00 94.94 81 MET A C 1
ATOM 661 O O . MET A 1 81 ? -3.700 1.651 20.342 1.00 94.94 81 MET A O 1
ATOM 665 N N . LEU A 1 82 ? -5.852 2.237 20.584 1.00 95.31 82 LEU A N 1
ATOM 666 C CA . LEU A 1 82 ? -6.044 2.672 19.191 1.00 95.31 82 LEU A CA 1
ATOM 667 C C . LEU A 1 82 ? -4.929 3.609 18.694 1.00 95.31 82 LEU A C 1
ATOM 669 O O . LEU A 1 82 ? -4.483 3.493 17.558 1.00 95.31 82 LEU A O 1
ATOM 673 N N . GLY A 1 83 ? -4.447 4.518 19.548 1.00 96.88 83 GLY A N 1
ATOM 674 C CA . GLY A 1 83 ? -3.346 5.420 19.200 1.00 96.88 83 GLY A CA 1
ATOM 675 C C . GLY A 1 83 ? -2.042 4.692 18.853 1.00 96.88 83 GLY A C 1
ATOM 676 O O . GLY A 1 83 ? -1.307 5.156 17.985 1.00 96.88 83 GLY A O 1
ATOM 677 N N . HIS A 1 84 ? -1.775 3.542 19.483 1.00 97.94 84 HIS A N 1
ATOM 678 C CA . HIS A 1 84 ? -0.632 2.691 19.154 1.00 97.94 84 HIS A CA 1
ATOM 679 C C . HIS A 1 84 ? -0.795 2.085 17.755 1.00 97.94 84 HIS A C 1
ATOM 681 O O . HIS A 1 84 ? 0.070 2.282 16.905 1.00 97.94 84 HIS A O 1
ATOM 687 N N . LYS A 1 85 ? -1.960 1.486 17.478 1.00 97.94 85 LYS A N 1
ATOM 688 C CA . LYS A 1 85 ? -2.297 0.921 16.162 1.00 97.94 85 LYS A CA 1
ATOM 689 C C . LYS A 1 85 ? -2.204 1.951 15.033 1.00 97.94 85 LYS A C 1
ATOM 691 O O . LYS A 1 85 ? -1.603 1.699 13.992 1.00 97.94 85 LYS A O 1
ATOM 696 N N . VAL A 1 86 ? -2.762 3.146 15.252 1.00 98.31 86 VAL A N 1
ATOM 697 C CA . VAL A 1 86 ? -2.706 4.260 14.289 1.00 98.31 86 VAL A CA 1
ATOM 698 C C . VAL A 1 86 ? -1.262 4.688 14.039 1.00 98.31 86 VAL A C 1
ATOM 700 O O . VAL A 1 86 ? -0.873 4.891 12.891 1.00 98.31 86 VAL A O 1
ATOM 703 N N . ARG A 1 87 ? -0.447 4.804 15.093 1.00 98.44 87 ARG A N 1
ATOM 704 C CA . ARG A 1 87 ? 0.968 5.163 14.957 1.00 98.44 87 ARG A CA 1
ATOM 705 C C . ARG A 1 87 ? 1.745 4.108 14.171 1.00 98.44 87 ARG A C 1
ATOM 707 O O . ARG A 1 87 ? 2.547 4.481 13.321 1.00 98.44 87 ARG A O 1
ATOM 714 N N . GLU A 1 88 ? 1.515 2.827 14.436 1.00 98.25 88 GLU A N 1
ATOM 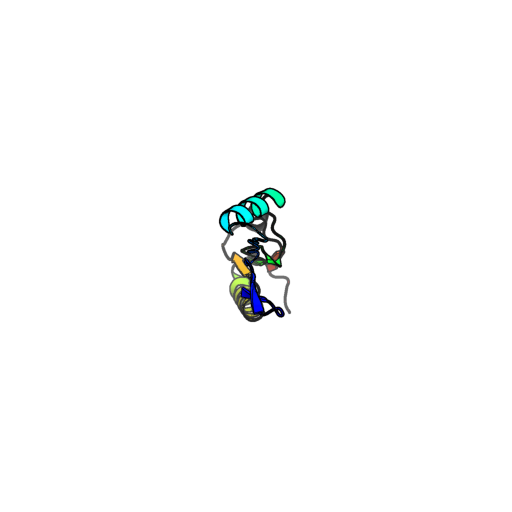715 C CA . GLU A 1 88 ? 2.158 1.725 13.713 1.00 98.25 88 GLU A CA 1
ATOM 716 C C . GLU A 1 88 ? 1.783 1.752 12.223 1.00 98.25 88 GLU A C 1
ATOM 718 O O . GLU A 1 88 ? 2.661 1.802 11.367 1.00 98.25 88 GLU A O 1
ATOM 723 N N . ALA A 1 89 ? 0.492 1.883 11.899 1.00 98.31 89 ALA A N 1
ATOM 724 C CA . ALA A 1 89 ? 0.029 2.019 10.516 1.00 98.31 89 ALA A CA 1
ATOM 725 C C . ALA A 1 89 ? 0.595 3.268 9.802 1.00 98.31 89 ALA A C 1
ATOM 727 O O . ALA A 1 89 ? 0.890 3.229 8.606 1.00 98.31 89 ALA A O 1
ATOM 728 N N . GLN A 1 90 ? 0.793 4.378 10.520 1.00 98.19 90 GLN A N 1
ATOM 729 C CA . GLN A 1 90 ? 1.449 5.576 9.982 1.00 98.19 90 GLN A CA 1
ATOM 730 C C . GLN A 1 90 ? 2.951 5.380 9.733 1.00 98.19 90 GLN A C 1
ATOM 732 O O . GLN A 1 90 ? 3.487 5.945 8.774 1.00 98.19 90 GLN A O 1
ATOM 737 N N . LEU A 1 91 ? 3.643 4.620 10.588 1.00 98.06 91 LEU A N 1
ATOM 738 C CA . LEU A 1 91 ? 5.054 4.271 10.398 1.00 98.06 91 LEU A CA 1
ATOM 739 C C . LEU A 1 91 ? 5.229 3.348 9.189 1.00 98.06 91 LEU A C 1
ATOM 741 O O . LEU A 1 91 ? 6.111 3.603 8.372 1.00 98.06 91 LEU A O 1
ATOM 745 N N . ASP A 1 92 ? 4.313 2.395 9.020 1.00 98.00 92 ASP A N 1
ATOM 746 C CA . ASP A 1 92 ? 4.234 1.491 7.865 1.00 98.00 92 ASP A CA 1
ATOM 747 C C . ASP A 1 92 ? 3.763 2.178 6.573 1.00 9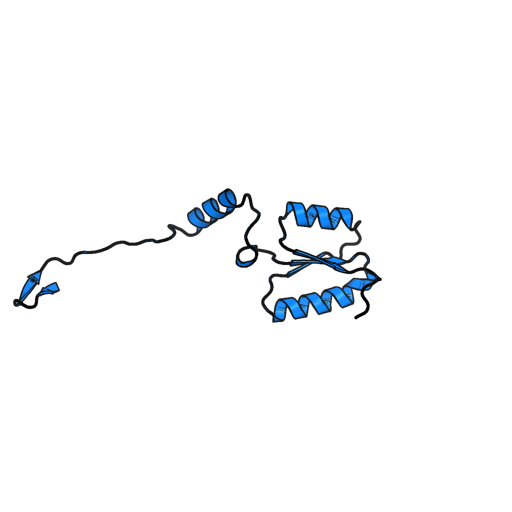8.00 92 ASP A C 1
ATOM 749 O O . ASP A 1 92 ? 3.732 1.556 5.511 1.00 98.00 92 ASP A O 1
ATOM 753 N N . LYS A 1 93 ? 3.395 3.465 6.643 1.00 98.19 93 LYS A N 1
ATOM 754 C CA . LYS A 1 93 ? 2.911 4.270 5.510 1.00 98.19 93 LYS A CA 1
ATOM 755 C C . LYS A 1 93 ? 1.664 3.690 4.836 1.00 98.19 93 LYS A C 1
ATOM 757 O O . LYS A 1 93 ? 1.501 3.822 3.623 1.00 98.19 93 LYS A O 1
ATOM 762 N N . ILE A 1 94 ? 0.756 3.099 5.616 1.00 98.44 94 ILE A N 1
ATOM 763 C CA . ILE A 1 94 ? -0.509 2.590 5.081 1.00 98.44 94 ILE A CA 1
ATOM 764 C C . ILE A 1 94 ? -1.340 3.762 4.526 1.00 98.44 94 ILE A C 1
ATOM 766 O O . ILE A 1 94 ? -1.605 4.711 5.268 1.00 98.44 94 ILE A O 1
ATOM 770 N N . PRO A 1 95 ? -1.788 3.718 3.255 1.00 98.31 95 PRO A N 1
ATOM 771 C CA . PRO A 1 95 ? -2.531 4.823 2.652 1.00 98.31 95 PRO A CA 1
ATOM 772 C C . PRO A 1 95 ? -3.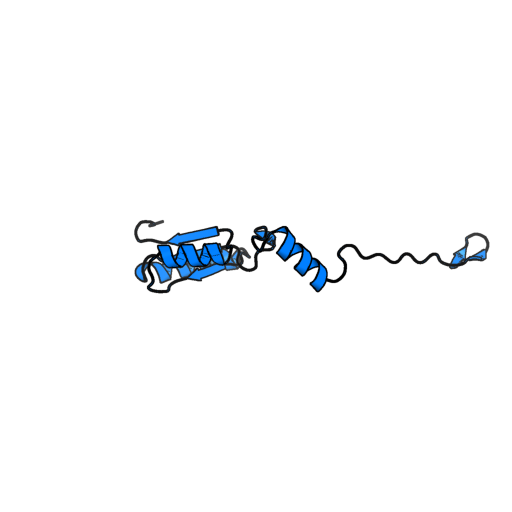856 5.142 3.354 1.00 98.31 95 PRO A C 1
ATOM 774 O O . PRO A 1 95 ? -4.203 6.314 3.496 1.00 98.31 95 PRO A O 1
ATOM 777 N N . TYR A 1 96 ? -4.587 4.116 3.804 1.00 98.50 96 TYR A N 1
ATOM 778 C CA . TYR A 1 96 ? -5.874 4.276 4.479 1.00 98.50 96 TYR A CA 1
ATOM 779 C C . TYR A 1 96 ? -5.977 3.424 5.743 1.00 98.50 96 TYR A C 1
ATOM 781 O O . TYR A 1 96 ? -5.634 2.244 5.759 1.00 98.50 96 TYR A O 1
ATOM 789 N N . MET A 1 97 ? -6.527 4.015 6.799 1.00 98.25 97 MET A N 1
ATOM 790 C CA . MET A 1 97 ? -6.877 3.321 8.036 1.00 98.25 97 MET A CA 1
ATOM 791 C C . MET A 1 97 ? -8.395 3.355 8.195 1.00 98.25 97 MET A C 1
ATOM 793 O O . MET A 1 97 ? -8.979 4.438 8.203 1.00 98.25 97 MET A O 1
ATOM 797 N N . LEU A 1 98 ? -9.029 2.190 8.321 1.00 97.69 98 LEU A N 1
ATOM 798 C CA . LEU A 1 98 ? -10.456 2.083 8.624 1.00 97.69 98 LEU A CA 1
ATOM 799 C C . LEU A 1 98 ? -10.614 1.767 10.110 1.00 97.69 98 LEU A C 1
ATOM 801 O O . LEU A 1 98 ? -10.286 0.666 10.539 1.00 97.69 98 LEU A O 1
ATOM 805 N N . ILE A 1 99 ? -11.094 2.725 10.897 1.00 95.94 99 ILE A N 1
ATOM 806 C CA . ILE A 1 99 ? -11.246 2.559 12.345 1.00 95.94 99 ILE A CA 1
ATOM 807 C C . ILE A 1 99 ? -12.668 2.098 12.641 1.00 95.94 99 ILE A C 1
ATOM 809 O O . ILE A 1 99 ? -13.613 2.818 12.350 1.00 95.94 99 ILE A O 1
ATOM 813 N N . ILE A 1 100 ? -12.805 0.933 13.270 1.00 93.50 100 ILE A N 1
ATOM 814 C CA . ILE A 1 100 ? -14.094 0.355 13.642 1.00 93.50 100 ILE A CA 1
ATOM 815 C C . ILE A 1 100 ? -14.233 0.402 15.163 1.00 93.50 100 ILE A C 1
ATOM 817 O O . ILE A 1 100 ? -13.512 -0.280 15.893 1.00 93.50 100 ILE A O 1
ATOM 821 N N . GLY A 1 101 ? -15.173 1.212 15.645 1.00 88.00 101 GLY A N 1
ATOM 822 C CA . GLY A 1 101 ? -15.528 1.295 17.060 1.00 88.00 101 GLY A CA 1
ATOM 823 C C . GLY A 1 101 ? -17.022 1.096 17.294 1.00 88.00 101 GLY A C 1
ATOM 824 O O . GLY A 1 101 ? -17.813 1.030 16.358 1.00 88.00 101 GLY A O 1
ATOM 825 N N . ALA A 1 102 ? -17.422 1.086 18.566 1.00 77.44 102 ALA A N 1
ATOM 826 C CA . ALA A 1 102 ? -18.792 0.812 19.014 1.00 77.44 102 ALA A CA 1
ATOM 827 C C . ALA A 1 102 ? -19.894 1.750 18.456 1.00 77.44 102 ALA A C 1
ATOM 829 O O . ALA A 1 102 ? -21.070 1.553 18.759 1.00 77.44 102 ALA A O 1
ATOM 830 N N . LYS A 1 103 ? -19.539 2.786 17.681 1.00 62.00 103 LYS A N 1
ATOM 831 C CA . LYS A 1 103 ? -20.460 3.787 17.121 1.00 62.00 103 LYS A CA 1
ATOM 832 C C . LYS A 1 103 ? -20.669 3.707 15.605 1.00 62.00 103 LYS A C 1
ATOM 834 O O . LYS A 1 103 ? -21.214 4.650 15.045 1.00 62.00 103 LYS A O 1
ATOM 839 N N . GLU A 1 104 ? -20.327 2.591 14.969 1.00 54.94 104 GLU A N 1
ATOM 840 C CA . GLU A 1 104 ? -20.754 2.312 13.590 1.00 54.94 104 GLU A CA 1
ATOM 841 C C . GLU A 1 104 ? -21.708 1.106 13.527 1.00 54.94 104 GLU A C 1
ATOM 843 O O . GLU A 1 104 ? -21.326 0.016 13.097 1.00 54.94 104 GLU A O 1
ATOM 848 N N . PRO A 1 105 ? -22.970 1.254 13.973 1.00 43.97 105 PRO A N 1
ATOM 849 C CA . PRO A 1 105 ? -24.047 0.466 13.403 1.00 43.97 105 PRO A CA 1
ATOM 850 C C . PRO A 1 105 ? -24.310 0.964 11.972 1.00 43.97 105 PRO A C 1
ATOM 852 O O . PRO A 1 105 ? -24.302 2.169 11.726 1.00 43.97 105 PRO A O 1
ATOM 855 N N . LEU A 1 106 ? -24.488 -0.002 11.068 1.00 43.09 106 LEU A N 1
ATOM 856 C CA . LEU A 1 106 ? -24.879 0.145 9.660 1.00 43.09 106 LEU A CA 1
ATOM 857 C C . LEU A 1 106 ? -25.884 1.274 9.392 1.00 43.09 106 LEU A C 1
ATOM 859 O O . LEU A 1 106 ? -26.860 1.388 10.170 1.00 43.09 106 LEU A O 1
#

pLDDT: mean 94.18, std 9.23, range [43.09, 98.81]

Foldseek 3Di:
DQDPVRDDDDDDDDDDDDQPDPVVNVVCQCVVCVQLDDLVPQLAQEEEEEQALVCVVVSVVVVVVCVVVVHRYYYDRDNDHSVVVVVVCVVNNHNYYHYDYPPDDD

Sequence (106 aa):
YIASDGKKKRVVMIHRVVLGTMERFLGVLIEHWGGAFPVWLSPVQVRILTVTNKEDSFATRIFQRMRDEGIRVEIDDRNEMLGHKVREAQLDKIPYMLIIGAKEPL

Organism: NCBI:txid412755

Secondary structure (DSSP, 8-state):
-B-TTS-B-PPPP----SS--HHHHHHHHHHHHTT---TTT-S-SEEEEESSGGGHHHHHHHHHHHHHTT--EEEE--SS-HHHHHHHHHHTT-SEEEEE-TT---